Protein AF-A0A7K3BGQ8-F1 (afdb_monomer_lite)

Structure (mmCIF, N/CA/C/O backbone):
data_AF-A0A7K3BGQ8-F1
#
_entry.id   AF-A0A7K3BGQ8-F1
#
loop_
_atom_site.group_PDB
_atom_site.id
_atom_site.type_symbol
_atom_site.label_atom_id
_atom_site.label_alt_id
_atom_site.label_comp_id
_atom_site.label_asym_id
_atom_site.label_entity_id
_atom_site.label_seq_id
_atom_site.pdbx_PDB_ins_code
_atom_site.Cartn_x
_atom_site.Cartn_y
_atom_site.Cartn_z
_atom_site.occupancy
_atom_site.B_iso_or_equiv
_atom_site.auth_seq_id
_atom_site.auth_comp_id
_atom_site.auth_asym_id
_atom_site.auth_atom_id
_atom_site.pdbx_PDB_model_num
ATOM 1 N N . MET A 1 1 ? 18.389 23.423 -3.328 1.00 39.50 1 MET A N 1
ATOM 2 C CA . MET A 1 1 ? 18.208 22.073 -2.735 1.00 39.50 1 MET A CA 1
ATOM 3 C C . MET A 1 1 ? 16.731 21.679 -2.642 1.00 39.50 1 MET A C 1
ATOM 5 O O . MET A 1 1 ? 16.409 20.528 -2.891 1.00 39.50 1 MET A O 1
ATOM 9 N N . THR A 1 2 ? 15.833 22.633 -2.381 1.00 48.84 2 THR A N 1
ATOM 10 C CA . THR A 1 2 ? 14.372 22.458 -2.278 1.00 48.84 2 THR A CA 1
ATOM 11 C C . THR A 1 2 ? 13.683 22.077 -3.598 1.00 48.84 2 THR A C 1
ATOM 13 O O . THR A 1 2 ? 12.810 21.223 -3.592 1.00 48.84 2 THR A O 1
ATOM 16 N N . GLU A 1 3 ? 14.131 22.621 -4.735 1.00 50.34 3 GLU A N 1
ATOM 17 C CA . GLU A 1 3 ? 13.515 22.416 -6.064 1.00 50.34 3 GLU A CA 1
ATOM 18 C C . GLU A 1 3 ? 13.669 20.983 -6.618 1.00 50.34 3 GLU A C 1
ATOM 20 O O . GLU A 1 3 ? 12.814 20.492 -7.352 1.00 50.34 3 GLU A O 1
ATOM 25 N N . ARG A 1 4 ? 14.734 20.264 -6.225 1.00 49.38 4 ARG A N 1
ATOM 26 C CA . ARG A 1 4 ? 14.932 18.851 -6.603 1.00 49.38 4 ARG A CA 1
ATOM 27 C C . ARG A 1 4 ? 14.091 17.889 -5.758 1.00 49.38 4 ARG A C 1
ATOM 29 O O . ARG A 1 4 ? 13.669 16.863 -6.274 1.00 49.38 4 ARG A O 1
ATOM 36 N N . MET A 1 5 ? 13.797 18.223 -4.496 1.00 45.00 5 MET A N 1
ATOM 37 C CA . MET A 1 5 ? 12.918 17.412 -3.636 1.00 45.00 5 MET A CA 1
ATOM 38 C C . MET A 1 5 ? 11.448 17.485 -4.073 1.00 45.00 5 MET A C 1
ATOM 40 O O . MET A 1 5 ? 10.714 16.520 -3.891 1.00 45.00 5 MET A O 1
ATOM 44 N N . THR A 1 6 ? 11.026 18.583 -4.711 1.00 46.03 6 THR A N 1
ATOM 45 C CA . THR A 1 6 ? 9.675 18.732 -5.284 1.00 46.03 6 THR A CA 1
ATOM 46 C C . THR A 1 6 ? 9.436 17.836 -6.507 1.00 46.03 6 THR A C 1
ATOM 48 O O . THR A 1 6 ? 8.297 17.666 -6.922 1.00 46.03 6 THR A O 1
ATOM 51 N N . ARG A 1 7 ? 10.487 17.213 -7.067 1.00 51.12 7 ARG A N 1
ATOM 52 C CA . ARG A 1 7 ? 10.384 16.174 -8.112 1.00 51.12 7 ARG A CA 1
ATOM 53 C C . ARG A 1 7 ? 10.132 14.766 -7.548 1.00 51.12 7 ARG A C 1
ATOM 55 O O . ARG A 1 7 ? 10.252 13.782 -8.276 1.00 51.12 7 ARG A O 1
ATOM 62 N N . GLY A 1 8 ? 9.820 14.647 -6.257 1.00 53.16 8 GLY A N 1
ATOM 63 C CA . GLY A 1 8 ? 9.425 13.387 -5.635 1.00 53.16 8 GLY A CA 1
ATOM 64 C C . GLY A 1 8 ? 8.080 12.913 -6.182 1.00 53.16 8 GLY A C 1
ATOM 65 O O . GLY A 1 8 ? 7.043 13.441 -5.805 1.00 53.16 8 GLY A O 1
ATOM 66 N N . PHE A 1 9 ? 8.120 11.915 -7.068 1.00 61.16 9 PHE A N 1
ATOM 67 C CA . PHE A 1 9 ? 6.978 11.301 -7.757 1.00 61.16 9 PHE A CA 1
ATOM 68 C C . PHE A 1 9 ? 6.091 12.271 -8.560 1.00 61.16 9 PHE A C 1
ATOM 70 O O . PHE A 1 9 ? 5.211 12.954 -8.040 1.00 61.16 9 PHE A O 1
ATOM 77 N N . VAL A 1 10 ? 6.249 12.211 -9.884 1.00 62.94 10 VAL A N 1
ATOM 78 C CA . VAL A 1 10 ? 5.602 13.049 -10.918 1.00 62.94 10 VAL A CA 1
ATOM 79 C C . VAL A 1 10 ? 4.076 12.834 -11.042 1.00 62.94 10 VAL A C 1
ATOM 81 O O . VAL A 1 10 ? 3.471 13.282 -12.004 1.00 62.94 10 VAL A O 1
ATOM 84 N N . VAL A 1 11 ? 3.433 12.131 -10.105 1.00 73.62 11 VAL A N 1
ATOM 85 C CA . VAL A 1 11 ? 2.004 11.754 -10.167 1.00 73.62 11 VAL A CA 1
ATOM 86 C C . VAL A 1 11 ? 1.274 11.910 -8.823 1.00 73.62 11 VAL A C 1
ATOM 88 O O . VAL A 1 11 ? 0.277 11.231 -8.576 1.00 73.62 11 VAL A O 1
ATOM 91 N N . THR A 1 12 ? 1.791 12.754 -7.925 1.00 78.44 12 THR A N 1
ATOM 92 C CA . THR A 1 12 ? 1.258 12.945 -6.560 1.00 78.44 12 THR A CA 1
ATOM 93 C C . THR A 1 12 ? 0.263 14.098 -6.424 1.00 78.44 12 THR A C 1
ATOM 95 O O . THR A 1 12 ? -0.364 14.238 -5.372 1.00 78.44 12 THR A O 1
ATOM 98 N N . ASP A 1 13 ? 0.099 14.909 -7.466 1.00 83.31 13 ASP A N 1
ATOM 99 C CA . ASP A 1 13 ? -0.844 16.021 -7.510 1.00 83.31 13 ASP A CA 1
ATOM 100 C C . ASP A 1 13 ? -2.300 15.541 -7.395 1.00 83.31 13 ASP A C 1
ATOM 102 O O . ASP A 1 13 ? -2.650 14.443 -7.812 1.00 83.31 13 ASP A O 1
ATOM 106 N N . ARG A 1 14 ? -3.179 16.338 -6.783 1.00 84.81 14 ARG A N 1
ATOM 107 C CA . ARG A 1 14 ? -4.619 16.041 -6.732 1.00 84.81 14 ARG A CA 1
ATOM 108 C C . ARG A 1 14 ? -5.413 17.278 -7.086 1.00 84.81 14 ARG A C 1
ATOM 110 O O . ARG A 1 14 ? -5.065 18.378 -6.656 1.00 84.81 14 ARG A O 1
ATOM 117 N N . GLU A 1 15 ? -6.502 17.070 -7.818 1.00 85.06 15 GLU A N 1
ATOM 118 C CA . GLU A 1 15 ? -7.405 18.148 -8.198 1.00 85.06 15 GLU A CA 1
ATOM 119 C C . GLU A 1 15 ? -8.027 18.789 -6.944 1.00 85.06 15 GLU A C 1
ATOM 121 O O . GLU A 1 15 ? -8.581 18.085 -6.083 1.00 85.06 15 GLU A O 1
ATOM 126 N N . PRO A 1 16 ? -7.962 20.125 -6.806 1.00 81.44 16 PRO A N 1
ATOM 127 C CA . PRO A 1 16 ? -8.644 20.830 -5.732 1.00 81.44 16 PRO A CA 1
ATOM 128 C C . PRO A 1 16 ? -10.145 20.510 -5.741 1.00 81.44 16 PRO A C 1
ATOM 130 O O . PRO A 1 16 ? -10.836 20.733 -6.728 1.00 81.44 16 PRO A O 1
ATOM 133 N N . GLY A 1 17 ? -10.661 19.984 -4.628 1.00 85.38 17 GLY A N 1
ATOM 134 C CA . GLY A 1 17 ? -12.062 19.553 -4.519 1.00 85.38 17 GLY A CA 1
ATOM 135 C C . GLY A 1 17 ? -12.294 18.056 -4.754 1.00 85.38 17 GLY A C 1
ATOM 136 O O . GLY A 1 17 ? -13.370 17.565 -4.415 1.00 85.38 17 GLY A O 1
ATOM 137 N N . CYS A 1 18 ? -11.268 17.323 -5.202 1.00 87.19 18 CYS A N 1
ATOM 138 C CA . CYS A 1 18 ? -11.279 15.869 -5.385 1.00 87.19 18 CYS A CA 1
ATOM 139 C C . CYS A 1 18 ? -10.184 15.178 -4.563 1.00 87.19 18 CYS A C 1
ATOM 141 O O . CYS A 1 18 ? -9.295 14.526 -5.106 1.00 87.19 18 CYS A O 1
ATOM 143 N N . PRO A 1 19 ? -10.225 15.286 -3.221 1.00 87.25 19 PRO A N 1
ATOM 144 C CA . PRO A 1 19 ? -9.137 14.818 -2.369 1.00 87.25 19 PRO A CA 1
ATOM 145 C C . PRO A 1 19 ? -8.994 13.294 -2.329 1.00 87.25 19 PRO A C 1
ATOM 147 O O . PRO A 1 19 ? -7.983 12.820 -1.822 1.00 87.25 19 PRO A O 1
ATOM 150 N N . PHE A 1 20 ? -9.976 12.529 -2.813 1.00 89.56 20 PHE A N 1
ATOM 151 C CA . PHE A 1 20 ? -9.960 11.062 -2.796 1.00 89.56 20 PHE A CA 1
ATOM 152 C C . PHE A 1 20 ? -9.706 10.429 -4.168 1.00 89.56 20 PHE A C 1
ATOM 154 O O . PHE A 1 20 ? -9.399 9.239 -4.215 1.00 89.56 20 PHE A O 1
ATOM 161 N N . ASP A 1 21 ? -9.786 11.205 -5.251 1.00 88.94 21 ASP A N 1
ATOM 162 C CA . ASP A 1 21 ? -9.458 10.715 -6.588 1.00 88.94 21 ASP A CA 1
ATOM 163 C C . ASP A 1 21 ? -7.930 10.670 -6.772 1.00 88.94 21 ASP A C 1
ATOM 165 O O . ASP A 1 21 ? -7.196 11.454 -6.152 1.00 88.94 21 ASP A O 1
ATOM 169 N N . PRO A 1 22 ? -7.414 9.733 -7.590 1.00 88.19 22 PRO A N 1
ATOM 170 C CA . PRO A 1 22 ? -6.014 9.766 -7.997 1.00 88.19 22 PRO A CA 1
ATOM 171 C C . PRO A 1 22 ? -5.712 11.034 -8.810 1.00 88.19 22 PRO A C 1
ATOM 173 O O . PRO A 1 22 ? -6.621 11.724 -9.272 1.00 88.19 22 PRO A O 1
ATOM 176 N N . SER A 1 23 ? -4.425 11.317 -9.026 1.00 88.44 23 SER A N 1
ATOM 177 C CA . SER A 1 23 ? -4.015 12.395 -9.930 1.00 88.44 23 SER A CA 1
ATOM 178 C C . SER A 1 23 ? -4.602 12.175 -11.328 1.00 88.44 23 SER A C 1
ATOM 180 O O . SER A 1 23 ? -4.630 11.046 -11.834 1.00 88.44 23 SER A O 1
ATOM 182 N N . SER A 1 24 ? -5.057 13.254 -11.967 1.00 87.44 24 SER A N 1
ATOM 183 C CA . SER A 1 24 ? -5.544 13.232 -13.354 1.00 87.44 24 SER A CA 1
ATOM 184 C C . SER A 1 24 ? -4.465 12.675 -14.287 1.00 87.44 2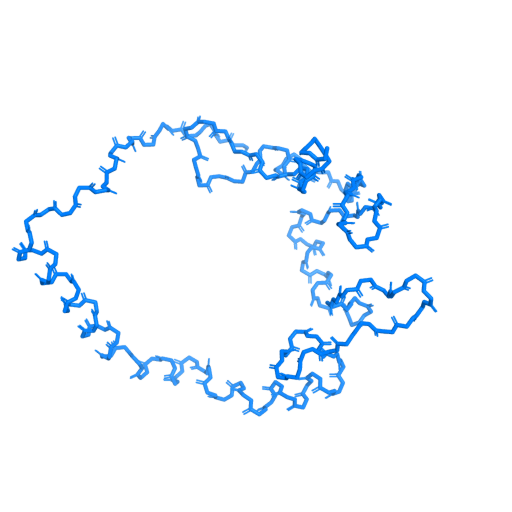4 SER A C 1
ATOM 186 O O . SER A 1 24 ? -4.735 11.802 -15.109 1.00 87.44 24 SER A O 1
ATOM 188 N N . ARG A 1 25 ? -3.207 13.050 -14.042 1.00 86.94 25 ARG A N 1
ATOM 189 C CA . ARG A 1 25 ? -2.033 12.522 -14.738 1.00 86.94 25 ARG A CA 1
ATOM 190 C C . ARG A 1 25 ? -1.855 11.004 -14.593 1.00 86.94 25 ARG A C 1
ATOM 192 O O . ARG A 1 25 ? -1.567 10.336 -15.584 1.00 86.94 25 ARG A O 1
ATOM 199 N N . LEU A 1 26 ? -2.030 10.431 -13.396 1.00 88.94 26 LEU A N 1
ATOM 200 C CA . LEU A 1 26 ? -1.970 8.972 -13.211 1.00 88.94 26 LEU A CA 1
ATOM 201 C C . LEU A 1 26 ? -3.132 8.272 -13.925 1.00 88.94 26 LEU A C 1
ATOM 203 O O . LEU A 1 26 ? -2.937 7.209 -14.517 1.00 88.94 26 LEU A O 1
ATOM 207 N N . ALA A 1 27 ? -4.326 8.871 -13.895 1.00 89.56 27 ALA A N 1
ATOM 208 C CA . ALA A 1 27 ? -5.495 8.348 -14.596 1.00 89.56 27 ALA A CA 1
ATOM 209 C C . ALA A 1 27 ? -5.303 8.355 -16.124 1.00 89.56 27 ALA A C 1
ATOM 211 O O . ALA A 1 27 ? -5.640 7.372 -16.783 1.00 89.56 27 ALA A O 1
ATOM 212 N N . GLU A 1 28 ? -4.716 9.414 -16.686 1.00 89.56 28 GLU A N 1
ATOM 213 C CA . GLU A 1 28 ? -4.358 9.503 -18.107 1.00 89.56 28 GLU A CA 1
ATOM 214 C C . GLU A 1 28 ? -3.318 8.454 -18.503 1.00 89.56 28 GLU A C 1
ATOM 216 O O . GLU A 1 28 ? -3.504 7.754 -19.499 1.00 89.56 28 GLU A O 1
ATOM 221 N N . MET A 1 29 ? -2.263 8.276 -17.698 1.00 91.06 29 MET A N 1
ATOM 222 C CA . MET A 1 29 ? -1.278 7.209 -17.912 1.00 91.06 29 MET A CA 1
ATOM 223 C C . MET A 1 29 ? -1.942 5.829 -17.919 1.00 91.06 29 MET A C 1
ATOM 225 O O . MET A 1 29 ? -1.538 4.960 -18.679 1.00 91.06 29 MET A O 1
ATOM 229 N N . GLY A 1 30 ? -2.964 5.604 -17.088 1.00 90.88 30 GLY A N 1
ATOM 230 C CA . GLY A 1 30 ? -3.716 4.343 -17.036 1.00 90.88 30 GLY A CA 1
ATOM 231 C C . GLY A 1 30 ? -4.540 4.023 -18.289 1.00 90.88 30 GLY A C 1
ATOM 232 O O . GLY A 1 30 ? -5.015 2.896 -18.420 1.00 90.88 30 GLY A O 1
ATOM 233 N N . ARG A 1 31 ? -4.717 4.981 -19.210 1.00 91.44 31 ARG A N 1
ATOM 234 C CA . ARG A 1 31 ? -5.410 4.779 -20.498 1.00 91.44 31 ARG A CA 1
ATOM 235 C C . ARG A 1 31 ? -4.461 4.439 -21.642 1.00 91.44 31 ARG A C 1
ATOM 237 O O . ARG A 1 31 ? -4.928 4.023 -22.697 1.00 91.44 31 ARG A O 1
ATOM 244 N N . GLN A 1 32 ? -3.163 4.646 -21.451 1.00 90.94 32 GLN A 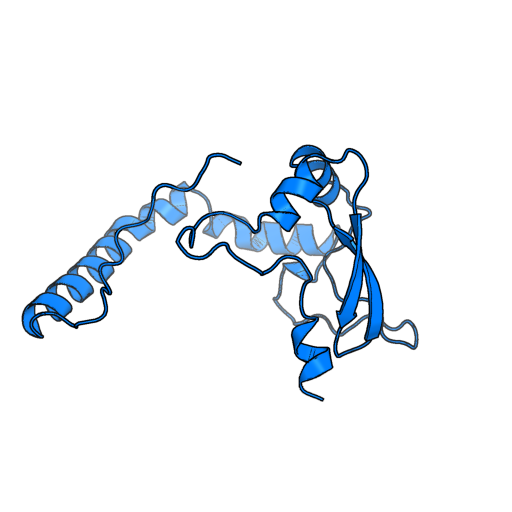N 1
ATOM 245 C CA . GLN A 1 32 ? -2.146 4.362 -22.459 1.00 90.94 32 GLN A CA 1
ATOM 246 C C . GLN A 1 32 ? -1.744 2.895 -22.380 1.00 90.94 32 GLN A C 1
ATOM 248 O O . GLN A 1 32 ? -1.642 2.350 -21.287 1.00 90.94 32 GLN A O 1
ATOM 253 N N . GLU A 1 33 ? -1.522 2.247 -23.524 1.00 90.75 33 GLU A N 1
ATOM 254 C CA . GLU A 1 33 ? -1.148 0.830 -23.526 1.00 90.75 33 GLU A CA 1
ATOM 255 C C . GLU A 1 33 ? 0.263 0.591 -22.985 1.00 90.75 33 GLU A C 1
ATOM 257 O O . GLU A 1 33 ? 0.472 -0.365 -22.240 1.00 90.75 33 GLU A O 1
ATOM 262 N N . GLU A 1 34 ? 1.195 1.475 -23.334 1.00 92.50 34 GLU A N 1
ATOM 263 C CA . GLU A 1 34 ? 2.597 1.399 -22.937 1.00 92.50 34 GLU A CA 1
ATOM 264 C C . GLU A 1 34 ? 2.845 2.127 -21.605 1.00 92.50 34 GLU A C 1
ATOM 266 O O . GLU A 1 34 ? 2.374 3.257 -21.425 1.00 92.50 34 GLU A O 1
ATOM 271 N N . PRO A 1 35 ? 3.625 1.540 -20.677 1.00 92.50 35 PRO A N 1
ATOM 272 C CA . PRO A 1 35 ? 4.014 2.212 -19.446 1.00 92.50 35 PRO A CA 1
ATOM 273 C C . PRO A 1 35 ? 4.768 3.519 -19.697 1.00 92.50 35 PRO A C 1
ATOM 275 O O . PRO A 1 35 ? 5.749 3.570 -20.446 1.00 92.50 35 PRO A O 1
ATOM 278 N N . ALA A 1 36 ? 4.365 4.575 -18.994 1.00 89.62 36 ALA A N 1
ATOM 279 C CA . ALA A 1 36 ? 5.032 5.863 -19.096 1.00 89.62 36 ALA A CA 1
ATOM 280 C C . ALA A 1 36 ? 6.452 5.791 -18.511 1.00 89.62 36 ALA A C 1
ATOM 282 O O . ALA A 1 36 ? 6.648 5.338 -17.380 1.00 89.62 36 ALA A O 1
ATOM 283 N N . ARG A 1 37 ? 7.440 6.295 -19.260 1.00 90.25 37 ARG A N 1
ATOM 284 C CA . ARG A 1 37 ? 8.788 6.581 -18.749 1.00 90.25 37 ARG A CA 1
ATOM 285 C C . ARG A 1 37 ? 8.814 7.975 -18.152 1.00 90.25 37 ARG A C 1
ATOM 287 O O . ARG A 1 37 ? 8.431 8.940 -18.811 1.00 90.25 37 ARG A O 1
ATOM 294 N N . VAL A 1 38 ? 9.252 8.075 -16.906 1.00 86.69 38 VAL A N 1
ATOM 295 C CA . VAL A 1 38 ? 9.209 9.315 -16.141 1.00 86.69 38 VAL A CA 1
ATOM 296 C C . VAL A 1 38 ? 10.558 9.543 -15.464 1.00 86.69 38 VAL A C 1
ATOM 298 O O . VAL A 1 38 ? 11.031 8.640 -14.773 1.00 86.69 38 VAL A O 1
ATOM 301 N N . PRO A 1 39 ? 11.162 10.738 -15.598 1.00 84.62 39 PRO A N 1
ATOM 302 C CA . PRO A 1 39 ? 12.359 11.072 -14.848 1.00 84.62 39 PRO A CA 1
ATOM 303 C C . PRO A 1 39 ? 12.000 11.256 -13.371 1.00 84.62 39 PRO A C 1
ATOM 305 O O . PRO A 1 39 ? 11.083 12.001 -13.017 1.00 84.62 39 PRO A O 1
ATOM 308 N N . MET A 1 40 ? 12.742 10.590 -12.500 1.00 79.62 40 MET A N 1
ATOM 309 C CA . MET A 1 40 ? 12.619 10.666 -11.053 1.00 79.62 40 MET A CA 1
ATOM 310 C C . MET A 1 40 ? 13.975 11.024 -10.455 1.00 79.62 40 MET A C 1
ATOM 312 O O . MET A 1 40 ? 15.006 10.498 -10.860 1.00 79.62 40 MET A O 1
ATOM 316 N N . TYR A 1 41 ? 13.964 11.897 -9.450 1.00 77.38 41 TYR A N 1
ATOM 317 C CA . TYR A 1 41 ? 15.124 12.090 -8.593 1.00 77.38 41 TYR A CA 1
ATOM 318 C C . TYR A 1 41 ? 14.962 11.231 -7.341 1.00 77.38 41 TYR A C 1
ATOM 320 O O . TYR A 1 41 ? 14.051 11.454 -6.542 1.00 77.38 41 TYR A O 1
ATOM 328 N N . GLU A 1 42 ? 15.854 10.266 -7.154 1.00 72.00 42 GLU A N 1
ATOM 329 C CA . GLU A 1 42 ? 15.970 9.520 -5.906 1.00 72.00 42 GLU A CA 1
ATOM 330 C C . GLU A 1 42 ? 17.176 10.074 -5.137 1.00 72.00 42 GLU A C 1
ATOM 332 O O . GLU A 1 42 ? 18.294 10.031 -5.659 1.00 72.00 42 GLU A O 1
ATOM 337 N N . PRO A 1 43 ? 17.010 10.548 -3.885 1.00 71.56 43 PRO A N 1
ATOM 338 C CA . PRO A 1 43 ? 18.089 11.157 -3.100 1.00 71.56 43 PRO A CA 1
ATOM 339 C C . PRO A 1 43 ? 19.384 10.343 -3.006 1.00 71.56 43 PRO A C 1
ATOM 341 O O . PRO A 1 43 ? 20.433 10.894 -2.686 1.00 71.56 43 PRO A O 1
ATOM 344 N N . ARG A 1 44 ? 19.305 9.033 -3.250 1.00 67.75 44 ARG A N 1
ATOM 345 C CA . ARG A 1 44 ? 20.404 8.077 -3.111 1.00 67.75 44 ARG A CA 1
ATOM 346 C C . ARG A 1 44 ? 21.064 7.671 -4.434 1.00 67.75 44 ARG A C 1
ATOM 348 O O . ARG A 1 44 ? 22.173 7.151 -4.379 1.00 67.75 44 ARG A O 1
ATOM 355 N N . PHE A 1 45 ? 20.418 7.900 -5.580 1.00 67.38 45 PHE A N 1
ATOM 356 C CA . PHE A 1 45 ? 20.919 7.510 -6.913 1.00 67.38 45 PHE A CA 1
ATOM 357 C C . PHE A 1 45 ? 20.980 8.668 -7.910 1.00 67.38 45 PHE A C 1
ATOM 359 O O . PHE A 1 45 ? 21.507 8.507 -9.006 1.00 67.38 45 PHE A O 1
ATOM 366 N N . GLY A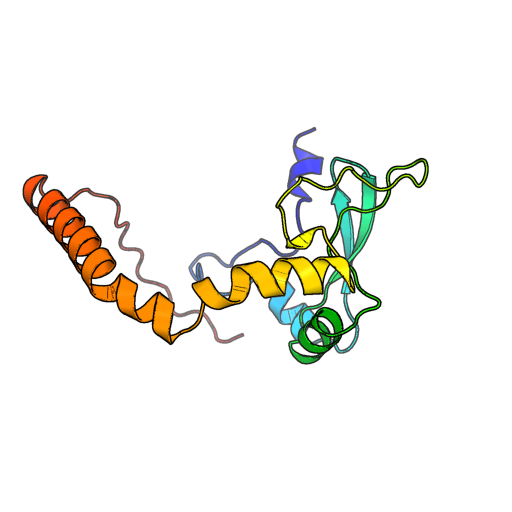 1 46 ? 20.487 9.844 -7.523 1.00 75.94 46 GLY A N 1
ATOM 367 C CA . GLY A 1 46 ? 20.385 10.977 -8.424 1.00 75.94 46 GLY A CA 1
ATOM 368 C C . GLY A 1 46 ? 19.207 10.818 -9.379 1.00 75.94 46 GLY A C 1
ATOM 369 O O . GLY A 1 46 ? 18.156 10.291 -9.011 1.00 75.94 46 GLY A O 1
ATOM 370 N N . ASP A 1 47 ? 19.375 11.336 -10.588 1.00 80.88 47 ASP A N 1
ATOM 371 C CA . ASP A 1 47 ? 18.351 11.308 -11.625 1.00 80.88 47 ASP A CA 1
ATOM 372 C C . ASP A 1 47 ? 18.296 9.912 -12.282 1.00 80.88 47 ASP A C 1
ATOM 374 O O . ASP A 1 47 ? 19.321 9.365 -12.687 1.00 80.88 47 ASP A O 1
ATOM 378 N N . ALA A 1 48 ? 17.100 9.333 -12.384 1.00 79.81 48 ALA A N 1
ATOM 379 C CA . ALA A 1 48 ? 16.849 8.037 -13.007 1.00 79.81 48 ALA A CA 1
ATOM 380 C C . ALA A 1 48 ? 15.524 8.052 -13.778 1.00 79.81 48 ALA A C 1
ATOM 382 O O . ALA A 1 48 ? 14.546 8.644 -13.325 1.00 79.81 48 ALA A O 1
ATOM 383 N N . ASP A 1 49 ? 15.464 7.351 -14.909 1.00 84.81 49 ASP A N 1
ATOM 384 C CA . ASP A 1 49 ? 14.201 7.110 -15.609 1.00 84.81 49 ASP A CA 1
ATOM 385 C C . ASP A 1 49 ? 13.517 5.866 -15.037 1.00 84.81 49 ASP A C 1
ATOM 387 O O . ASP A 1 49 ? 14.101 4.781 -14.996 1.00 84.81 49 ASP A O 1
ATOM 391 N N . VAL A 1 50 ? 12.260 6.013 -14.621 1.00 86.19 50 VAL A N 1
ATOM 392 C CA . VAL A 1 50 ? 11.438 4.917 -14.093 1.00 86.19 50 VAL A CA 1
ATOM 393 C C . VAL A 1 50 ? 10.245 4.642 -15.000 1.00 86.19 50 VAL A C 1
ATOM 395 O O . VAL A 1 50 ? 9.704 5.549 -15.632 1.00 86.19 50 VAL A O 1
ATOM 398 N N . LEU A 1 51 ? 9.818 3.380 -15.055 1.00 90.62 51 LEU A N 1
ATOM 399 C CA . LEU A 1 51 ? 8.560 2.989 -15.690 1.00 90.62 51 LEU A CA 1
ATOM 400 C C . LEU A 1 51 ? 7.429 3.055 -14.664 1.00 90.62 51 LEU A C 1
ATOM 402 O O . LEU A 1 51 ? 7.530 2.473 -13.584 1.00 90.62 51 LEU A O 1
ATOM 406 N N . VAL A 1 52 ? 6.341 3.735 -15.016 1.00 90.81 52 VAL A N 1
ATOM 407 C CA . VAL A 1 52 ? 5.136 3.824 -14.189 1.00 90.81 52 VAL A CA 1
ATOM 408 C C . VAL A 1 52 ? 4.088 2.857 -14.725 1.00 90.81 52 VAL A C 1
ATOM 410 O O . VAL A 1 52 ? 3.564 3.037 -15.823 1.00 90.81 52 VAL A O 1
ATOM 413 N N . LEU A 1 53 ? 3.764 1.840 -13.924 1.00 93.31 53 LEU A N 1
ATOM 414 C CA . LEU A 1 53 ? 2.666 0.916 -14.199 1.00 93.31 53 LEU A CA 1
ATOM 415 C C . LEU A 1 53 ? 1.381 1.456 -13.563 1.00 93.31 53 LEU A C 1
ATOM 417 O O . LEU A 1 53 ? 1.257 1.506 -12.340 1.00 93.31 53 LEU A O 1
ATOM 421 N N . SER A 1 54 ? 0.429 1.867 -14.394 1.00 92.38 54 SER A N 1
ATOM 422 C CA . SER A 1 54 ? -0.839 2.493 -13.984 1.00 92.38 54 SER A CA 1
ATOM 423 C C . SER A 1 54 ? -2.064 1.639 -14.332 1.00 92.38 54 SER A C 1
ATOM 425 O O . SER A 1 54 ? -3.111 1.762 -13.693 1.00 92.38 54 SER A O 1
ATOM 427 N N . ARG A 1 55 ? -1.948 0.736 -15.314 1.00 93.88 55 ARG A N 1
ATOM 428 C CA . ARG A 1 55 ? -3.007 -0.209 -15.687 1.00 93.88 55 ARG A CA 1
ATOM 429 C C . ARG A 1 55 ? -3.070 -1.367 -14.705 1.00 93.88 55 ARG A C 1
ATOM 431 O O . ARG A 1 55 ? -2.058 -1.973 -14.362 1.00 93.88 55 ARG A O 1
ATOM 438 N N . TYR A 1 56 ? -4.289 -1.750 -14.328 1.00 93.75 56 TYR A N 1
ATOM 439 C CA . TYR A 1 56 ? -4.516 -2.884 -13.427 1.00 93.75 56 TYR A CA 1
ATOM 440 C C . TYR A 1 56 ? -3.864 -4.181 -13.930 1.00 93.75 56 TYR A C 1
ATOM 442 O O . TYR A 1 56 ? -3.265 -4.908 -13.141 1.00 93.75 56 TYR A O 1
ATOM 450 N N . ALA A 1 57 ? -3.975 -4.468 -15.233 1.00 94.62 57 ALA A N 1
ATOM 451 C CA . ALA A 1 57 ? -3.408 -5.677 -15.828 1.00 94.62 57 ALA A CA 1
ATOM 452 C C . ALA A 1 57 ? -1.879 -5.721 -15.679 1.00 94.62 57 ALA A C 1
ATOM 454 O O . ALA A 1 57 ? -1.351 -6.734 -15.222 1.00 94.62 57 ALA A O 1
ATOM 455 N N . ASP A 1 58 ? -1.201 -4.609 -15.967 1.00 95.38 58 ASP A N 1
ATOM 456 C CA . ASP A 1 58 ? 0.259 -4.509 -15.904 1.00 95.38 58 ASP A CA 1
ATOM 457 C C . ASP A 1 58 ? 0.758 -4.572 -14.460 1.00 95.38 58 ASP A C 1
ATOM 459 O O . ASP A 1 58 ? 1.685 -5.320 -14.156 1.00 95.38 58 ASP A O 1
ATOM 463 N N . VAL A 1 59 ? 0.091 -3.869 -13.537 1.00 95.25 59 VAL A N 1
ATOM 464 C CA . VAL A 1 59 ? 0.402 -3.935 -12.099 1.00 95.25 59 VAL A CA 1
ATOM 465 C C . VAL A 1 59 ? 0.214 -5.357 -11.570 1.00 95.25 59 VAL A C 1
ATOM 467 O O . VAL A 1 59 ? 1.069 -5.876 -10.854 1.00 95.25 59 VAL A O 1
ATOM 470 N N . ARG A 1 60 ? -0.889 -6.021 -11.936 1.00 95.88 60 ARG A N 1
ATOM 471 C CA . ARG A 1 60 ? -1.164 -7.401 -11.519 1.00 95.88 60 ARG A CA 1
ATOM 472 C C . ARG A 1 60 ? -0.129 -8.377 -12.076 1.00 95.88 60 ARG A C 1
ATOM 474 O O . ARG A 1 60 ? 0.294 -9.267 -11.342 1.00 95.88 60 ARG A O 1
ATOM 481 N N . ALA A 1 61 ? 0.256 -8.226 -13.342 1.00 95.44 61 ALA A N 1
ATOM 482 C CA . ALA A 1 61 ? 1.283 -9.051 -13.968 1.00 95.44 61 ALA A CA 1
ATOM 483 C C . ALA A 1 61 ? 2.640 -8.844 -13.282 1.00 95.44 61 ALA A C 1
ATOM 485 O O . ALA A 1 61 ? 3.274 -9.817 -12.884 1.00 95.44 61 ALA A O 1
ATOM 486 N N . ALA A 1 62 ? 3.033 -7.589 -13.055 1.00 94.31 62 ALA A N 1
ATOM 487 C CA . ALA A 1 62 ? 4.295 -7.242 -12.416 1.00 94.31 62 ALA A CA 1
ATOM 488 C C . ALA A 1 62 ? 4.399 -7.771 -10.977 1.00 94.31 62 ALA A C 1
ATOM 490 O O . ALA A 1 62 ? 5.397 -8.388 -10.619 1.00 94.31 62 ALA A O 1
ATOM 491 N N . LEU A 1 63 ? 3.355 -7.604 -10.157 1.00 93.12 63 LEU A N 1
ATOM 492 C CA . LEU A 1 63 ? 3.348 -8.094 -8.770 1.00 93.12 63 LEU A CA 1
ATOM 493 C C . LEU A 1 63 ? 3.341 -9.630 -8.655 1.00 93.12 63 LEU A C 1
ATOM 495 O O . LEU A 1 63 ? 3.592 -10.160 -7.572 1.00 93.12 63 LEU A O 1
ATOM 499 N N . GLY A 1 64 ? 3.028 -10.346 -9.739 1.00 91.56 64 GLY A N 1
ATOM 500 C CA . GLY A 1 64 ? 3.092 -11.807 -9.812 1.00 91.56 64 GLY A CA 1
ATOM 501 C C . GLY A 1 64 ? 4.374 -12.356 -1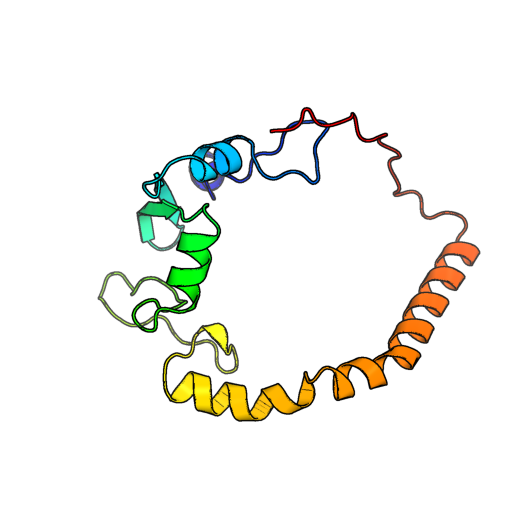0.447 1.00 91.56 64 GLY A C 1
ATOM 502 O O . GLY A 1 64 ? 4.596 -13.566 -10.393 1.00 91.56 64 GLY A O 1
ATOM 503 N N . ASP A 1 65 ? 5.206 -11.507 -11.053 1.00 93.00 65 ASP A N 1
ATOM 504 C CA . ASP A 1 65 ? 6.400 -11.923 -11.786 1.00 93.00 65 ASP A CA 1
ATOM 505 C C . ASP A 1 65 ? 7.606 -12.056 -10.846 1.00 93.00 65 ASP A C 1
ATOM 507 O O . ASP A 1 65 ? 8.098 -11.077 -10.292 1.00 93.00 65 ASP A O 1
ATOM 511 N N . ALA A 1 66 ? 8.131 -13.276 -10.699 1.00 87.06 66 ALA A N 1
ATOM 512 C CA . ALA A 1 66 ? 9.273 -13.563 -9.829 1.00 87.06 66 ALA A CA 1
ATOM 513 C C . ALA A 1 66 ? 10.592 -12.897 -10.274 1.00 87.06 66 ALA A C 1
ATOM 515 O O . ALA A 1 66 ? 11.555 -12.884 -9.503 1.00 87.06 66 ALA A O 1
ATOM 516 N N . ARG A 1 67 ? 10.657 -12.368 -11.505 1.00 88.44 67 ARG A N 1
ATOM 517 C CA . ARG A 1 67 ? 11.803 -11.595 -12.009 1.00 88.44 67 ARG A CA 1
ATOM 518 C C . ARG A 1 67 ? 11.842 -10.183 -11.431 1.00 88.44 67 ARG A C 1
ATOM 520 O O . ARG A 1 67 ? 12.908 -9.576 -11.411 1.00 88.44 67 ARG A O 1
ATOM 527 N N . LEU A 1 68 ? 10.700 -9.663 -10.981 1.00 87.69 68 LEU A N 1
ATOM 528 C CA . LEU A 1 68 ? 10.607 -8.352 -10.355 1.00 87.69 68 LEU A CA 1
ATOM 529 C C . LEU A 1 68 ? 10.742 -8.501 -8.843 1.00 87.69 68 LEU A C 1
ATOM 531 O O . LEU A 1 68 ? 10.005 -9.237 -8.190 1.00 87.69 68 LEU A O 1
ATOM 535 N N . GLN A 1 69 ? 11.713 -7.790 -8.289 1.00 82.44 69 GLN A N 1
ATOM 536 C CA . GLN A 1 69 ? 12.027 -7.813 -6.870 1.00 82.44 69 GLN A CA 1
ATOM 537 C C . GLN A 1 69 ? 11.710 -6.449 -6.268 1.00 82.44 69 GLN A C 1
ATOM 539 O O . GLN A 1 69 ? 12.040 -5.411 -6.841 1.00 82.44 69 GLN A O 1
ATOM 544 N N . TYR A 1 70 ? 11.036 -6.455 -5.119 1.00 80.69 70 TYR A N 1
ATOM 545 C CA . TYR A 1 70 ? 10.875 -5.247 -4.323 1.00 80.69 70 TYR A CA 1
ATOM 546 C C . TYR A 1 70 ? 12.210 -4.933 -3.670 1.00 80.69 70 TYR A C 1
ATOM 548 O O . TYR A 1 70 ? 12.730 -5.738 -2.915 1.00 80.69 70 TYR A O 1
ATOM 556 N N . GLY A 1 71 ? 12.770 -3.765 -3.904 1.00 73.25 71 GLY A N 1
ATOM 557 C CA . GLY A 1 71 ? 13.997 -3.445 -3.212 1.00 73.25 71 GLY A CA 1
ATOM 558 C C . GLY A 1 71 ? 14.586 -2.150 -3.679 1.00 73.25 71 GLY A C 1
ATOM 559 O O . GLY A 1 71 ? 14.089 -1.471 -4.578 1.00 73.25 71 GLY A O 1
ATOM 560 N N . HIS A 1 72 ? 15.671 -1.800 -3.020 1.00 64.25 72 HIS A N 1
ATOM 561 C CA . HIS A 1 72 ? 16.456 -0.674 -3.449 1.00 64.25 72 HIS A CA 1
ATOM 562 C C . HIS A 1 72 ? 17.270 -1.053 -4.685 1.00 64.25 72 HIS A C 1
ATOM 564 O O . HIS A 1 72 ? 17.769 -2.175 -4.782 1.00 64.25 72 HIS A O 1
ATOM 570 N N . LEU A 1 73 ? 17.461 -0.091 -5.590 1.00 64.12 73 LEU A N 1
ATOM 571 C CA . LEU A 1 73 ? 18.493 -0.214 -6.615 1.00 64.12 73 LEU A CA 1
ATOM 572 C C . LEU A 1 73 ? 19.834 -0.563 -5.929 1.00 64.12 73 LEU A C 1
ATOM 574 O O . LEU A 1 73 ? 20.070 -0.110 -4.799 1.00 64.12 73 LEU A O 1
ATOM 578 N N . PRO A 1 74 ? 20.692 -1.390 -6.549 1.00 61.00 74 PRO A N 1
ATOM 579 C CA . PRO A 1 74 ? 22.015 -1.681 -6.003 1.00 61.00 74 PRO A CA 1
ATOM 580 C C . PRO A 1 74 ? 22.785 -0.378 -5.764 1.00 61.00 74 PRO A C 1
ATOM 582 O O . PRO A 1 74 ? 22.541 0.621 -6.442 1.00 61.00 74 PRO A O 1
ATOM 585 N N . LEU A 1 75 ? 23.697 -0.369 -4.787 1.00 63.12 75 LEU A N 1
ATOM 586 C CA . LEU A 1 75 ? 24.606 0.764 -4.591 1.00 63.12 75 LEU A CA 1
ATOM 587 C C . LEU A 1 75 ? 25.403 1.034 -5.880 1.00 63.12 75 LEU A C 1
ATOM 589 O O . LEU A 1 75 ? 25.479 0.185 -6.765 1.00 63.12 75 LEU A O 1
ATOM 593 N N . ALA A 1 76 ? 25.993 2.226 -6.005 1.00 64.88 76 ALA A N 1
ATOM 594 C CA . ALA A 1 76 ? 26.741 2.605 -7.211 1.00 64.88 76 ALA A CA 1
ATOM 595 C C . ALA A 1 76 ? 27.905 1.641 -7.535 1.00 64.88 76 ALA A C 1
ATOM 597 O O . ALA A 1 76 ? 28.328 1.554 -8.683 1.00 64.88 76 ALA A O 1
ATOM 598 N N . ASP A 1 77 ? 28.393 0.904 -6.534 1.00 66.75 77 ASP A N 1
ATOM 599 C CA . ASP A 1 77 ? 29.418 -0.139 -6.646 1.00 66.75 77 ASP A CA 1
ATOM 600 C C . ASP A 1 77 ? 28.854 -1.545 -6.950 1.00 66.75 77 ASP A C 1
ATOM 602 O O . ASP A 1 77 ? 29.599 -2.523 -6.979 1.00 66.75 77 ASP A O 1
ATOM 606 N N . GLY A 1 78 ? 27.542 -1.662 -7.169 1.00 61.78 78 GLY A N 1
ATOM 607 C CA . GLY A 1 78 ? 26.847 -2.918 -7.444 1.00 61.78 78 GLY A CA 1
ATOM 608 C C . GLY A 1 78 ? 26.517 -3.754 -6.205 1.00 61.78 78 GLY A C 1
ATOM 609 O O . GLY A 1 78 ? 25.916 -4.820 -6.349 1.00 61.78 78 GLY A O 1
ATOM 610 N N . SER A 1 79 ? 26.871 -3.307 -4.995 1.00 58.84 79 SER A N 1
ATOM 611 C CA . SER A 1 79 ? 26.588 -4.067 -3.776 1.00 58.84 79 SER A CA 1
ATOM 612 C C . SER A 1 79 ? 25.098 -4.007 -3.384 1.00 58.84 79 SER A C 1
ATOM 614 O O . SER A 1 79 ? 24.428 -2.980 -3.578 1.00 58.84 79 SER A O 1
ATOM 616 N N . PRO A 1 80 ? 24.533 -5.110 -2.846 1.00 60.50 80 PRO A N 1
ATOM 617 C CA . PRO A 1 80 ? 23.157 -5.127 -2.371 1.00 60.50 80 PRO A CA 1
ATOM 618 C C . PRO A 1 80 ? 23.017 -4.211 -1.154 1.00 60.50 80 PRO A C 1
ATOM 620 O O . PRO A 1 80 ? 23.844 -4.224 -0.241 1.00 60.50 80 PRO A O 1
ATOM 623 N N . ARG A 1 81 ? 21.947 -3.413 -1.120 1.00 64.06 81 ARG A N 1
ATOM 624 C CA . ARG A 1 81 ? 21.643 -2.591 0.053 1.00 64.06 81 ARG A CA 1
ATOM 625 C C . ARG A 1 81 ? 21.245 -3.487 1.221 1.00 64.06 81 ARG A C 1
ATOM 627 O O . ARG A 1 81 ? 20.485 -4.431 1.042 1.00 64.06 81 ARG A O 1
ATOM 634 N N . THR A 1 82 ? 21.773 -3.172 2.403 1.00 58.12 82 THR A N 1
ATOM 635 C CA . THR A 1 82 ? 21.560 -3.938 3.633 1.00 58.12 82 THR A CA 1
ATOM 636 C C . THR A 1 82 ? 20.074 -4.188 3.875 1.00 58.12 82 THR A C 1
ATOM 638 O O . THR A 1 82 ? 19.313 -3.241 4.067 1.00 58.12 82 THR A O 1
ATOM 641 N N . TYR A 1 83 ? 19.690 -5.464 3.890 1.00 64.44 83 TYR A N 1
ATOM 642 C CA . TYR A 1 83 ? 18.368 -5.930 4.296 1.00 64.44 83 TYR A CA 1
ATOM 643 C C . TYR A 1 83 ? 18.087 -5.467 5.723 1.00 64.44 83 TYR A C 1
ATOM 645 O O . TYR A 1 83 ? 18.899 -5.725 6.616 1.00 64.44 83 TYR A O 1
ATOM 653 N N . MET A 1 84 ? 16.949 -4.815 5.966 1.00 69.56 84 MET A N 1
ATOM 654 C CA . MET A 1 84 ? 16.517 -4.572 7.341 1.00 69.56 84 MET A CA 1
ATOM 655 C C . MET A 1 84 ? 16.034 -5.909 7.925 1.00 69.56 84 MET A C 1
ATOM 657 O O . MET A 1 84 ? 15.039 -6.458 7.438 1.00 69.56 84 MET A O 1
ATOM 661 N N . PRO A 1 85 ? 16.699 -6.479 8.952 1.00 71.62 85 PRO A N 1
ATOM 662 C CA . PRO A 1 85 ? 16.298 -7.777 9.481 1.00 71.62 85 PRO A CA 1
ATOM 663 C C . PRO A 1 85 ? 14.839 -7.745 9.952 1.00 71.62 85 PRO A C 1
ATOM 665 O O . PRO A 1 85 ? 14.437 -6.860 10.703 1.00 71.62 85 PRO A O 1
ATOM 668 N N . GLY A 1 86 ? 14.034 -8.707 9.496 1.00 76.25 86 GLY A N 1
ATOM 669 C CA . GLY A 1 86 ? 12.606 -8.791 9.825 1.00 76.25 86 GLY A CA 1
ATOM 670 C C . GLY A 1 86 ? 11.672 -7.983 8.915 1.00 76.25 86 GLY A C 1
ATOM 671 O O . GLY A 1 86 ? 10.455 -8.152 9.010 1.00 76.25 86 GLY A O 1
ATOM 672 N N . PHE A 1 87 ? 12.194 -7.174 7.987 1.00 85.56 87 PHE A N 1
ATOM 673 C CA . PHE A 1 87 ? 11.372 -6.501 6.985 1.00 85.56 87 PHE A CA 1
ATOM 674 C C . PHE A 1 87 ? 11.096 -7.441 5.808 1.00 85.56 87 PHE A C 1
ATOM 676 O O . PHE A 1 87 ? 11.838 -7.495 4.834 1.00 85.56 87 PHE A O 1
ATOM 683 N N . LEU A 1 88 ? 10.014 -8.222 5.923 1.00 87.75 88 LEU A N 1
ATOM 684 C CA . LEU A 1 88 ? 9.643 -9.252 4.944 1.00 87.75 88 LEU A CA 1
ATOM 685 C C . LEU A 1 88 ? 9.709 -8.793 3.469 1.00 87.75 88 LEU A C 1
ATOM 687 O O . LEU A 1 88 ? 10.175 -9.601 2.667 1.00 87.75 88 LEU A O 1
ATOM 691 N N . PRO A 1 89 ? 9.285 -7.565 3.090 1.00 85.94 89 PRO A N 1
ATOM 692 C CA . PRO A 1 89 ? 9.350 -7.112 1.701 1.00 85.94 89 PRO A CA 1
ATOM 693 C C . PRO A 1 89 ? 10.750 -7.122 1.078 1.00 85.94 89 PRO A C 1
ATOM 695 O O . PRO A 1 89 ? 10.838 -7.328 -0.129 1.00 85.94 89 PRO A O 1
ATOM 698 N N . ASP A 1 90 ? 11.821 -6.961 1.864 1.00 84.00 90 ASP A N 1
ATOM 699 C CA . ASP A 1 90 ? 13.184 -6.980 1.317 1.00 84.00 90 ASP A CA 1
ATOM 700 C C . ASP A 1 90 ? 13.621 -8.395 0.900 1.00 84.00 90 ASP A C 1
ATOM 702 O O . ASP A 1 90 ? 14.558 -8.547 0.134 1.00 84.00 90 ASP A O 1
ATOM 706 N N . PHE A 1 91 ? 12.973 -9.460 1.377 1.00 84.56 91 PHE A N 1
ATOM 707 C CA . PHE A 1 91 ? 13.362 -10.830 1.037 1.00 84.56 91 PHE A CA 1
ATOM 708 C C . PHE A 1 91 ? 12.683 -11.310 -0.249 1.00 84.56 91 PHE A C 1
ATOM 710 O O . PHE A 1 91 ? 11.533 -10.968 -0.538 1.00 84.56 91 PHE A O 1
ATOM 717 N N . HIS A 1 92 ? 13.348 -12.204 -0.992 1.00 85.00 92 HIS A N 1
ATOM 718 C CA . HIS A 1 92 ? 12.833 -12.761 -2.253 1.00 85.00 92 HIS A CA 1
ATOM 719 C C . HIS A 1 92 ? 12.871 -14.295 -2.289 1.00 85.00 92 HIS A C 1
ATOM 721 O O . HIS A 1 92 ? 13.495 -14.955 -1.454 1.00 85.00 92 HIS A O 1
ATOM 727 N N . GLY A 1 93 ? 12.154 -14.886 -3.250 1.00 88.06 93 GLY A N 1
ATOM 728 C CA . GLY A 1 93 ? 12.205 -16.320 -3.550 1.00 88.06 93 GLY A CA 1
ATOM 729 C C . GLY A 1 93 ? 11.949 -17.243 -2.349 1.00 88.06 93 GLY A C 1
ATOM 730 O O . GLY A 1 93 ? 10.943 -17.128 -1.636 1.00 88.06 93 GLY A O 1
ATOM 731 N N . ALA A 1 94 ? 12.855 -18.205 -2.147 1.00 90.56 94 ALA A N 1
ATOM 732 C CA . ALA A 1 94 ? 12.735 -19.227 -1.107 1.00 90.56 94 ALA A CA 1
ATOM 733 C C . ALA A 1 94 ? 12.769 -18.635 0.311 1.00 90.56 94 ALA A C 1
ATOM 735 O O . ALA A 1 94 ? 12.028 -19.093 1.184 1.00 90.56 94 ALA A O 1
ATOM 736 N N . GLU A 1 95 ? 13.572 -17.594 0.535 1.00 88.25 95 GLU A N 1
ATOM 737 C CA . GLU A 1 95 ? 13.692 -16.957 1.845 1.00 88.25 95 GLU A CA 1
ATOM 738 C C . GLU A 1 95 ? 12.418 -16.194 2.218 1.00 88.25 95 GLU A C 1
ATOM 740 O O . GLU A 1 95 ? 11.862 -16.423 3.297 1.00 88.25 95 GLU A O 1
ATOM 745 N N . HIS A 1 96 ? 11.876 -15.402 1.287 1.00 89.75 96 HIS A N 1
ATOM 746 C CA . HIS A 1 96 ? 10.568 -14.762 1.455 1.00 89.75 96 HIS A CA 1
ATOM 747 C C . HIS A 1 96 ? 9.472 -15.791 1.745 1.00 89.75 96 HIS A C 1
ATOM 749 O O . HIS A 1 96 ? 8.673 -15.626 2.666 1.00 89.75 96 HIS A O 1
ATOM 755 N N . THR A 1 97 ? 9.459 -16.901 1.001 1.00 92.00 97 THR A N 1
ATOM 756 C CA . THR A 1 97 ? 8.481 -17.983 1.190 1.00 92.00 97 THR A CA 1
ATOM 757 C C . THR A 1 97 ? 8.597 -18.616 2.577 1.00 92.00 97 THR A C 1
ATOM 759 O O . THR A 1 97 ? 7.581 -18.877 3.228 1.00 92.00 97 THR A O 1
ATOM 762 N N . ARG A 1 98 ? 9.826 -18.844 3.057 1.00 93.44 98 ARG A N 1
ATOM 763 C CA . ARG A 1 98 ? 10.105 -19.384 4.392 1.00 93.44 98 ARG A CA 1
ATOM 764 C C . ARG A 1 98 ? 9.563 -18.457 5.481 1.00 93.44 98 ARG A C 1
ATOM 766 O O . ARG A 1 98 ? 8.811 -18.920 6.335 1.00 93.44 98 ARG A O 1
ATOM 773 N N . LEU A 1 99 ? 9.900 -17.167 5.426 1.00 92.62 99 LEU A N 1
ATOM 774 C CA . LEU A 1 99 ? 9.482 -16.167 6.415 1.00 92.62 99 LEU A CA 1
ATOM 775 C C . LEU A 1 99 ? 7.967 -15.923 6.382 1.00 92.62 99 LEU A C 1
ATOM 777 O O . LEU A 1 99 ? 7.308 -15.954 7.423 1.00 92.62 99 LEU A O 1
ATOM 781 N N . ARG A 1 100 ? 7.379 -15.779 5.187 1.00 93.62 100 ARG A N 1
ATOM 782 C CA . ARG A 1 100 ? 5.930 -15.604 5.014 1.00 93.62 100 ARG A CA 1
ATOM 783 C C . ARG A 1 100 ? 5.148 -16.778 5.595 1.00 93.62 100 ARG A C 1
ATOM 785 O O . ARG A 1 100 ? 4.123 -16.554 6.233 1.00 93.62 100 ARG A O 1
ATOM 792 N N . ARG A 1 101 ? 5.629 -18.017 5.428 1.00 95.06 101 ARG A N 1
ATOM 793 C CA . ARG A 1 101 ? 4.984 -19.210 6.004 1.00 95.06 101 ARG A CA 1
ATOM 794 C C . ARG A 1 101 ? 4.937 -19.166 7.533 1.00 95.06 101 ARG A C 1
ATOM 796 O O . ARG A 1 101 ? 3.938 -19.599 8.097 1.00 95.06 101 ARG A O 1
ATOM 803 N N . MET A 1 102 ? 5.966 -18.626 8.189 1.00 94.56 102 MET A N 1
ATOM 804 C CA . MET A 1 102 ? 5.996 -18.514 9.653 1.00 94.56 102 MET A CA 1
ATOM 805 C C . MET A 1 102 ? 4.946 -17.531 10.182 1.00 94.56 102 MET A C 1
ATOM 807 O O . MET A 1 102 ? 4.311 -17.812 11.194 1.00 94.56 102 MET A O 1
ATOM 811 N N . ILE A 1 103 ? 4.730 -16.401 9.497 1.00 94.06 103 ILE A N 1
ATOM 812 C CA . ILE A 1 103 ? 3.860 -15.329 10.012 1.00 94.06 103 ILE A CA 1
ATOM 813 C C . ILE A 1 103 ? 2.424 -15.368 9.473 1.00 94.06 103 ILE A C 1
ATOM 815 O O . ILE A 1 103 ? 1.504 -14.917 10.152 1.00 94.06 103 ILE A O 1
ATOM 819 N N . ALA A 1 104 ? 2.191 -15.917 8.274 1.00 95.25 104 ALA A N 1
ATOM 820 C CA . ALA A 1 104 ? 0.895 -15.816 7.593 1.00 95.25 104 ALA A CA 1
ATOM 821 C C . ALA A 1 104 ? -0.267 -16.430 8.394 1.00 95.25 104 ALA A C 1
ATOM 823 O O . ALA A 1 104 ? -1.394 -15.941 8.317 1.00 95.25 104 ALA A O 1
ATOM 824 N N . GLY A 1 105 ? 0.002 -17.459 9.206 1.00 95.12 105 GLY A N 1
ATOM 825 C CA . GLY A 1 105 ? -1.002 -18.092 10.065 1.00 95.12 105 GLY A CA 1
ATOM 826 C C . GLY A 1 105 ? -1.648 -17.132 11.073 1.00 95.12 105 GLY A C 1
ATOM 827 O O . GLY A 1 105 ? -2.841 -17.265 11.365 1.00 95.12 105 GLY A O 1
ATOM 828 N N . ALA A 1 106 ? -0.900 -16.133 11.554 1.00 95.06 106 ALA A N 1
ATOM 829 C CA . ALA A 1 106 ? -1.400 -15.122 12.486 1.00 95.06 106 ALA A CA 1
ATOM 830 C C . ALA A 1 106 ? -2.380 -14.136 11.826 1.00 95.06 106 ALA A C 1
ATOM 832 O O . ALA A 1 106 ? -3.273 -13.623 12.494 1.00 95.06 106 ALA A O 1
ATOM 833 N N . PHE A 1 107 ? -2.273 -13.933 10.510 1.00 96.25 107 PHE A N 1
ATOM 834 C CA . PHE A 1 107 ? -3.062 -12.961 9.743 1.00 96.25 107 PHE A CA 1
ATOM 835 C C . PHE A 1 107 ? -4.201 -13.596 8.934 1.00 96.25 107 PHE A C 1
ATOM 837 O O . PHE A 1 107 ? -4.765 -12.976 8.034 1.00 96.25 107 PHE A O 1
ATOM 844 N N . THR A 1 108 ? -4.567 -14.844 9.234 1.00 97.25 108 THR A N 1
ATOM 845 C CA . THR A 1 108 ? -5.716 -15.480 8.576 1.00 97.25 108 THR A CA 1
ATOM 846 C C . THR A 1 108 ? -7.017 -14.737 8.906 1.00 97.25 108 THR A C 1
ATOM 848 O O . THR A 1 108 ? -7.170 -14.251 10.029 1.00 97.25 108 THR A O 1
ATOM 851 N N . PRO A 1 109 ? -8.022 -14.724 8.005 1.00 97.81 109 PRO A N 1
ATOM 852 C CA . PRO A 1 109 ? -9.307 -14.081 8.283 1.00 97.81 109 PRO A CA 1
ATOM 853 C C . PRO A 1 109 ? -9.959 -14.564 9.585 1.00 97.81 109 PRO A C 1
ATOM 855 O O . PRO A 1 109 ? -10.590 -13.787 10.292 1.00 97.81 109 PRO A O 1
ATOM 858 N N . LYS A 1 110 ? -9.781 -15.847 9.936 1.00 97.75 110 LYS A N 1
ATOM 859 C CA . LYS A 1 110 ? -10.273 -16.408 11.201 1.00 97.75 110 LYS A CA 1
ATOM 860 C C . LYS A 1 110 ? -9.598 -15.763 12.415 1.00 97.75 110 LYS A C 1
ATOM 862 O O . LYS A 1 110 ? -10.312 -15.388 13.335 1.00 97.75 110 LYS A O 1
ATOM 867 N N . ARG A 1 111 ? -8.265 -15.627 12.416 1.00 97.25 111 ARG A N 1
ATOM 868 C CA . ARG A 1 111 ? -7.498 -14.999 13.509 1.00 97.25 111 ARG A CA 1
ATOM 869 C C . ARG A 1 111 ? -7.757 -13.499 13.602 1.00 97.25 111 ARG A C 1
ATOM 871 O O . ARG A 1 111 ? -7.967 -12.994 14.691 1.00 97.25 111 ARG A O 1
ATOM 878 N N . VAL A 1 112 ? -7.832 -12.796 12.475 1.00 97.69 112 VAL A N 1
ATOM 879 C CA . VAL A 1 112 ? -8.135 -11.356 12.482 1.00 97.69 112 VAL A CA 1
ATOM 880 C C . VAL A 1 112 ? -9.534 -11.092 13.047 1.00 97.69 112 VAL A C 1
ATOM 882 O O . VAL A 1 112 ? -9.708 -10.180 13.848 1.00 97.69 112 VAL A O 1
ATOM 885 N N . ARG A 1 113 ? -10.532 -11.931 12.730 1.00 98.00 113 ARG A N 1
ATOM 886 C CA . ARG A 1 113 ? -11.886 -11.788 13.293 1.00 98.00 113 ARG A CA 1
ATOM 887 C C . ARG A 1 113 ? -11.943 -11.913 14.816 1.00 98.00 113 ARG A C 1
ATOM 889 O O . ARG A 1 113 ? -12.816 -11.293 15.415 1.00 98.00 113 ARG A O 1
ATOM 896 N N . THR A 1 114 ? -11.036 -12.657 15.457 1.00 98.00 114 THR A N 1
ATOM 897 C CA . THR A 1 114 ? -11.020 -12.746 16.930 1.00 98.00 114 THR A CA 1
ATOM 898 C C . THR A 1 114 ? -10.568 -11.447 17.594 1.00 98.00 114 THR A C 1
ATOM 900 O O . THR A 1 114 ? -10.794 -11.282 18.784 1.00 98.00 114 THR A O 1
ATOM 903 N N . LEU A 1 115 ? -9.961 -10.520 16.842 1.00 97.88 115 LEU A N 1
ATOM 904 C CA . LEU A 1 115 ? -9.581 -9.191 17.332 1.00 97.88 115 LEU A CA 1
ATOM 905 C C . LEU A 1 115 ? -10.758 -8.205 17.354 1.00 97.88 115 LEU A C 1
ATOM 907 O O . LEU A 1 115 ? -10.616 -7.111 17.892 1.00 97.88 115 LEU A O 1
ATOM 911 N N . ARG A 1 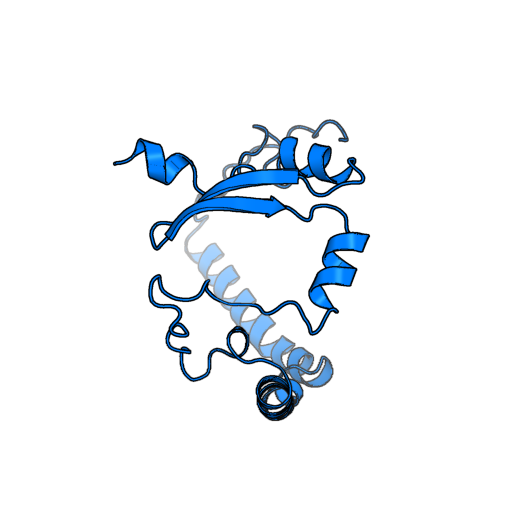116 ? -11.920 -8.569 16.788 1.00 98.06 116 ARG A N 1
ATOM 912 C CA . ARG A 1 116 ? -13.085 -7.677 16.685 1.00 98.06 116 ARG A CA 1
ATOM 913 C C . ARG A 1 116 ? -13.534 -7.105 18.039 1.00 98.06 116 ARG A C 1
ATOM 915 O O . ARG A 1 116 ? -13.656 -5.889 18.094 1.00 98.06 116 ARG A O 1
ATOM 922 N N . PRO A 1 117 ? -13.695 -7.895 19.122 1.00 98.50 117 PRO A N 1
ATOM 923 C CA . PRO A 1 117 ? -14.129 -7.342 20.407 1.00 98.50 117 PRO A CA 1
ATOM 924 C C . PRO A 1 117 ? -13.143 -6.315 20.977 1.00 98.50 117 PRO A C 1
ATOM 926 O O . PRO A 1 117 ? -13.553 -5.270 21.463 1.00 98.50 117 PRO A O 1
ATOM 929 N N . MET A 1 118 ? -11.835 -6.576 20.853 1.00 98.38 118 MET A N 1
ATOM 930 C CA . MET A 1 118 ? -10.790 -5.637 21.277 1.00 98.38 118 MET A CA 1
ATOM 931 C C . MET A 1 118 ? -10.835 -4.342 20.458 1.00 98.38 118 MET A C 1
ATOM 933 O O . MET A 1 118 ? -10.721 -3.257 21.016 1.00 98.38 118 MET A O 1
ATOM 937 N N . ALA A 1 119 ? -11.006 -4.442 19.137 1.00 98.19 119 ALA A N 1
ATOM 938 C CA . ALA A 1 119 ? -11.127 -3.269 18.278 1.00 98.19 119 ALA A CA 1
ATOM 939 C C . ALA A 1 119 ? -12.389 -2.451 18.600 1.00 98.19 119 ALA A C 1
ATOM 941 O O . ALA A 1 119 ? -12.305 -1.230 18.665 1.00 98.19 119 ALA A O 1
ATOM 942 N N . GLU A 1 120 ? -13.530 -3.111 18.831 1.00 98.56 120 GLU A N 1
ATOM 943 C CA . GLU A 1 120 ? -14.780 -2.460 19.244 1.00 98.56 120 GLU A CA 1
ATOM 944 C C . GLU A 1 120 ? -14.601 -1.718 20.569 1.00 98.56 120 GLU A C 1
ATOM 946 O O . GLU A 1 120 ? -14.932 -0.540 20.636 1.00 98.56 120 GLU A O 1
ATOM 951 N N . GLN A 1 121 ? -13.988 -2.357 21.569 1.00 98.56 121 GLN A N 1
ATOM 952 C CA . GLN A 1 121 ? -13.687 -1.717 22.849 1.00 98.56 121 GLN A CA 1
ATOM 953 C C . GLN A 1 121 ? -12.804 -0.475 22.673 1.00 98.56 121 GLN A C 1
ATOM 955 O O . GLN A 1 121 ? -13.159 0.597 23.154 1.00 98.56 121 GLN A O 1
ATOM 960 N N . ILE A 1 122 ? -11.685 -0.593 21.947 1.00 98.38 122 ILE A N 1
ATOM 961 C CA . ILE A 1 122 ? -10.775 0.538 21.710 1.00 98.38 122 ILE A CA 1
ATOM 962 C C . ILE A 1 122 ? -11.510 1.684 21.015 1.00 98.38 122 ILE A C 1
ATOM 964 O O . ILE A 1 122 ? -11.324 2.837 21.381 1.00 98.38 122 ILE A O 1
ATOM 968 N N . ILE A 1 123 ? -12.324 1.389 20.001 1.00 98.06 123 ILE A N 1
ATOM 969 C CA . ILE A 1 123 ? -13.072 2.418 19.273 1.00 98.06 123 ILE A CA 1
ATOM 970 C C . ILE A 1 123 ? -14.081 3.098 20.202 1.00 98.06 123 ILE A C 1
ATOM 972 O O . ILE A 1 123 ? -14.110 4.325 20.228 1.00 98.06 123 ILE A O 1
ATOM 976 N N . SER A 1 124 ? -14.854 2.333 20.978 1.00 97.69 124 SER A N 1
ATOM 977 C CA . SER A 1 124 ? -15.816 2.872 21.945 1.00 97.69 124 SER A CA 1
ATOM 978 C C . SER A 1 124 ? -15.147 3.791 22.963 1.00 97.69 124 SER A C 1
ATOM 980 O O . SER A 1 124 ? -15.537 4.946 23.061 1.00 97.69 124 SER A O 1
ATOM 982 N N . GLU A 1 125 ? -14.061 3.351 23.606 1.00 96.69 125 GLU A N 1
ATOM 983 C CA . GLU A 1 125 ? -13.319 4.174 24.574 1.00 96.69 125 GLU A CA 1
ATOM 984 C C . GLU A 1 125 ? -12.820 5.497 23.964 1.00 96.69 125 GLU A C 1
ATOM 986 O O . GLU A 1 125 ? -12.774 6.528 24.635 1.00 96.69 125 GLU A O 1
ATOM 991 N N . ARG A 1 126 ? -12.437 5.500 22.676 1.00 95.69 126 ARG A N 1
ATOM 992 C CA . ARG A 1 126 ? -12.029 6.734 21.983 1.00 95.69 126 ARG A CA 1
ATOM 993 C C . ARG A 1 126 ? -13.203 7.639 21.645 1.00 95.69 126 ARG A C 1
ATOM 995 O O . ARG A 1 126 ? -13.024 8.852 21.684 1.00 95.69 126 ARG A O 1
ATOM 1002 N N . LEU A 1 127 ? -14.358 7.077 21.304 1.00 93.94 127 LEU A N 1
ATOM 1003 C CA . LEU A 1 127 ? -15.570 7.852 21.049 1.00 93.94 127 LEU A CA 1
ATOM 1004 C C . LEU A 1 127 ? -16.086 8.492 22.342 1.00 93.94 127 LEU A C 1
ATOM 1006 O O . LEU A 1 127 ? -16.315 9.698 22.343 1.00 93.94 127 LEU A O 1
ATOM 1010 N N . ASP A 1 128 ? -16.138 7.738 23.440 1.00 93.62 128 ASP A N 1
ATOM 1011 C CA . ASP A 1 128 ? -16.552 8.241 24.755 1.00 93.62 128 ASP A CA 1
ATOM 1012 C C . ASP A 1 128 ? -15.647 9.406 25.200 1.00 93.62 128 ASP A C 1
ATOM 1014 O O . ASP A 1 128 ? -16.123 10.489 25.538 1.00 93.62 128 ASP A O 1
ATOM 1018 N N . ALA A 1 129 ? -14.322 9.253 25.072 1.00 91.50 129 ALA A N 1
ATOM 1019 C CA . ALA A 1 129 ? -13.372 10.325 25.381 1.00 91.50 129 ALA A CA 1
ATOM 1020 C C . ALA A 1 129 ? -13.548 11.576 24.492 1.00 91.50 129 ALA A C 1
ATOM 1022 O O . ALA A 1 129 ? -13.303 12.699 24.934 1.00 91.50 129 ALA A O 1
ATOM 1023 N N . MET A 1 130 ? -13.955 11.416 23.227 1.00 89.88 130 MET A N 1
ATOM 1024 C CA . MET A 1 130 ? -14.257 12.550 22.343 1.00 89.88 130 MET A CA 1
ATOM 1025 C C . MET A 1 130 ? -15.544 13.279 22.747 1.00 89.88 130 MET A C 1
ATOM 1027 O O . MET A 1 130 ? -15.633 14.495 22.551 1.00 89.88 130 MET A O 1
ATOM 1031 N N . GLU A 1 131 ? -16.530 12.557 23.283 1.00 90.00 131 GLU A N 1
ATOM 1032 C CA . GLU A 1 131 ? -17.769 13.134 23.808 1.00 90.00 131 GLU A CA 1
ATOM 1033 C C . GLU A 1 131 ? -17.508 13.938 25.085 1.00 90.00 131 GLU A C 1
ATOM 1035 O O . GLU A 1 131 ? -17.960 15.080 25.183 1.00 90.00 131 GLU A O 1
ATOM 1040 N N . GLU A 1 132 ? -16.705 13.402 26.008 1.00 86.44 132 GLU A N 1
ATOM 1041 C CA . GLU A 1 132 ? -16.347 14.059 27.274 1.00 86.44 132 GLU A CA 1
ATOM 1042 C C . GLU A 1 132 ? -15.603 15.387 27.080 1.00 86.44 132 GLU A C 1
ATOM 1044 O O . GLU A 1 132 ? -15.845 16.356 27.801 1.00 86.44 132 GLU A O 1
ATOM 1049 N N . VAL A 1 133 ? -14.709 15.460 26.089 1.00 81.69 133 VAL A N 1
ATOM 1050 C CA . VAL A 1 133 ? -13.930 16.676 25.793 1.00 81.69 133 VAL A CA 1
ATOM 1051 C C . VAL A 1 133 ? -14.780 17.752 25.098 1.00 81.69 133 VAL A C 1
ATOM 1053 O O . VAL A 1 133 ? -14.386 18.917 25.081 1.00 81.69 133 VAL A O 1
ATOM 1056 N N . GLY A 1 134 ? -15.958 17.401 24.566 1.00 65.06 134 GLY A N 1
ATOM 1057 C CA . GLY A 1 134 ? -16.843 18.322 23.853 1.00 65.06 134 GLY A CA 1
ATOM 1058 C C . GLY A 1 134 ? -16.232 18.802 22.532 1.00 65.06 134 GLY A C 1
ATOM 1059 O O . GLY A 1 134 ? -15.514 19.790 22.495 1.00 65.06 134 GLY A O 1
ATOM 1060 N N . GLN A 1 135 ? -16.535 18.105 21.430 1.00 63.31 135 GLN A N 1
ATOM 1061 C CA . GLN A 1 135 ? -16.085 18.410 20.058 1.00 63.31 135 GLN A CA 1
ATOM 1062 C C . GLN A 1 135 ? -14.615 18.862 19.941 1.00 63.31 135 GLN A C 1
ATOM 1064 O O . GLN A 1 135 ? -14.310 20.050 19.829 1.00 63.31 135 GLN A O 1
ATOM 1069 N N . ALA A 1 136 ? -13.698 17.903 19.787 1.00 56.72 136 ALA A N 1
ATOM 1070 C CA . ALA A 1 136 ? -12.405 18.199 19.177 1.00 56.72 136 ALA A CA 1
ATOM 1071 C C . ALA A 1 136 ? -12.627 18.678 17.725 1.00 56.72 136 ALA A C 1
ATOM 1073 O O . ALA A 1 136 ? -12.946 17.911 16.812 1.00 56.72 136 ALA A O 1
ATOM 1074 N N . SER A 1 137 ? -12.505 19.985 17.517 1.00 61.75 137 SER A N 1
ATOM 1075 C CA . SER A 1 137 ? -12.702 20.683 16.251 1.00 61.75 137 SER A CA 1
ATOM 1076 C C . SER A 1 137 ? -11.569 20.399 15.262 1.00 61.75 137 SER A C 1
ATOM 1078 O O . SER A 1 137 ? -10.664 21.197 15.066 1.00 61.75 137 SER A O 1
ATOM 1080 N N . THR A 1 138 ? -11.626 19.268 14.564 1.00 60.09 138 THR A N 1
ATOM 1081 C CA . THR A 1 138 ? -10.863 19.072 13.313 1.00 60.09 138 THR A CA 1
ATOM 1082 C C . THR A 1 138 ? -11.660 18.285 12.273 1.00 60.09 138 THR A C 1
ATOM 1084 O O . THR A 1 138 ? -11.122 17.484 11.521 1.00 60.09 138 THR A O 1
ATOM 1087 N N . SER A 1 139 ? -12.964 18.547 12.145 1.00 53.12 139 SER A N 1
ATOM 1088 C CA . SER A 1 139 ? -13.643 18.294 10.869 1.00 53.12 139 SER A CA 1
ATOM 1089 C C . SER A 1 139 ? -13.843 19.626 10.160 1.00 53.12 139 SER A C 1
ATOM 1091 O O . SER A 1 139 ? -14.828 20.335 10.367 1.00 53.12 139 SER A O 1
ATOM 1093 N N . SER A 1 140 ? -12.891 20.010 9.303 1.00 52.16 140 SER A N 1
ATOM 1094 C CA . SER A 1 140 ? -13.228 20.999 8.285 1.00 52.16 140 SER A CA 1
ATOM 1095 C C . SER A 1 140 ? -14.277 20.333 7.398 1.00 52.16 140 SER A C 1
ATOM 1097 O O . SER A 1 140 ? -13.946 19.465 6.588 1.00 52.16 140 SER A O 1
ATOM 1099 N N . ARG A 1 141 ? -15.553 20.677 7.589 1.00 48.66 141 ARG A N 1
ATOM 1100 C CA . ARG A 1 141 ? -16.628 20.311 6.667 1.00 48.66 141 ARG A CA 1
ATOM 1101 C C . ARG A 1 141 ? -16.362 21.017 5.339 1.00 48.66 141 ARG A C 1
ATOM 1103 O O . ARG A 1 141 ? -16.901 22.080 5.066 1.00 48.66 141 ARG A O 1
ATOM 1110 N N . ARG A 1 142 ? -15.486 20.439 4.520 1.00 56.53 142 ARG A N 1
ATOM 1111 C CA . ARG A 1 142 ? -15.456 20.713 3.088 1.00 56.53 142 ARG A CA 1
ATOM 1112 C C . ARG A 1 142 ? -16.461 19.763 2.471 1.00 56.53 142 ARG A C 1
ATOM 1114 O O . ARG A 1 142 ? -16.246 18.555 2.456 1.00 56.53 142 ARG A O 1
ATOM 1121 N N . THR A 1 143 ? -17.582 20.307 2.021 1.00 55.31 143 THR A N 1
ATOM 1122 C CA . THR A 1 143 ? -18.497 19.599 1.131 1.00 55.31 143 THR A CA 1
ATOM 1123 C C . THR A 1 143 ? -17.673 19.152 -0.079 1.00 55.31 143 THR A C 1
ATOM 1125 O O . THR A 1 143 ? -17.097 20.020 -0.740 1.00 55.31 143 THR A O 1
ATOM 1128 N N . PRO A 1 144 ? -17.529 17.843 -0.355 1.00 55.78 144 PRO A N 1
ATOM 1129 C CA . PRO A 1 144 ? -16.827 17.411 -1.551 1.00 55.78 144 PRO A CA 1
ATOM 1130 C C . PRO A 1 144 ? -17.609 17.943 -2.750 1.00 55.78 144 PRO A C 1
ATOM 1132 O O . PRO A 1 144 ? -18.782 17.612 -2.941 1.00 55.78 144 PRO A O 1
ATOM 1135 N N . SER A 1 145 ? -16.983 18.819 -3.532 1.00 61.38 145 SER A N 1
ATOM 1136 C CA . SER A 1 145 ? -17.489 19.147 -4.858 1.00 61.38 145 SER A CA 1
ATOM 1137 C C . SER A 1 145 ? -17.544 17.849 -5.652 1.00 61.38 145 SER A C 1
ATOM 1139 O O . SER A 1 145 ? -16.633 17.027 -5.567 1.00 61.38 145 SER A O 1
ATOM 1141 N N . ARG A 1 146 ? -18.629 17.633 -6.393 1.00 65.06 146 ARG A N 1
ATOM 1142 C CA . ARG A 1 146 ? -18.791 16.424 -7.196 1.00 65.06 146 ARG A CA 1
ATOM 1143 C C . ARG A 1 146 ? -17.668 16.387 -8.232 1.00 65.06 146 AR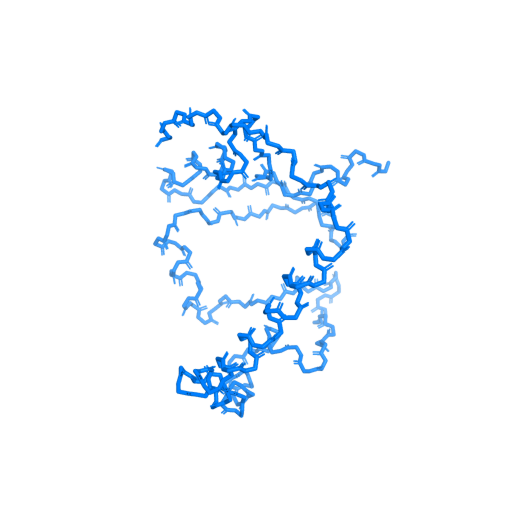G A C 1
ATOM 1145 O O . ARG A 1 146 ? -17.632 17.244 -9.109 1.00 65.06 146 ARG A O 1
ATOM 1152 N N . CYS A 1 147 ? -16.765 15.423 -8.106 1.00 69.38 147 CYS A N 1
ATOM 1153 C CA . CYS A 1 147 ? -15.675 15.272 -9.055 1.00 69.38 147 CYS A CA 1
ATOM 1154 C C . CYS A 1 147 ? -16.246 14.954 -10.439 1.00 69.38 147 CYS A C 1
ATOM 1156 O O . CYS A 1 147 ? -17.134 14.093 -10.542 1.00 69.38 147 CYS A O 1
ATOM 1158 N N . PRO A 1 148 ? -15.817 15.664 -11.498 1.00 66.31 148 PRO A N 1
ATOM 1159 C CA . PRO A 1 148 ? -16.143 15.251 -12.851 1.00 66.31 148 PRO A CA 1
ATOM 1160 C C . PRO A 1 148 ? -15.606 13.830 -13.035 1.00 66.31 148 PRO A C 1
ATOM 1162 O O . PRO A 1 148 ? -14.480 13.535 -12.643 1.00 66.31 148 PRO A O 1
ATOM 1165 N N . ARG A 1 149 ? -16.437 12.920 -13.556 1.00 58.56 149 ARG A N 1
ATOM 1166 C CA . ARG A 1 149 ? -15.990 11.547 -13.815 1.00 58.56 149 ARG A CA 1
ATOM 1167 C C . ARG A 1 149 ? -14.835 11.613 -14.810 1.00 58.56 149 ARG A C 1
ATOM 1169 O O . ARG A 1 149 ? -15.022 12.172 -15.889 1.00 58.56 149 ARG A O 1
ATOM 1176 N N . SER A 1 150 ? -13.681 11.081 -14.412 1.00 56.59 150 SER A N 1
ATOM 1177 C CA . SER A 1 150 ? -12.536 10.884 -15.293 1.00 56.59 150 SER A CA 1
ATOM 1178 C C . SER A 1 150 ? -12.843 9.799 -16.314 1.00 56.59 150 SER A C 1
ATOM 1180 O O . SER A 1 150 ? -13.364 8.723 -15.947 1.00 56.59 150 SER A O 1
#

Sequence (150 aa):
MTERMTRGFVVTDREPGCPFDPSSRLAEMGRQEEPARVPMYEPRFGDADVLVLSRYADVRAALGDARLQYGHLPLADGSPRTYMPGFLPDFHGAEHTRLRRMIAGAFTPKRVRTLRPMAEQIISERLDAMEEVGQASTSSRRTPSRCPRS

pLDDT: mean 81.04, std 15.46, range [39.5, 98.56]

Foldseek 3Di:
DVVQVVLADPFCDDDVLCPPDGRPVLVVQQVDPAFDWDWGQDVQPGIDTDTDDSHPVRVVVQVPDLVHAPADDAHPVRHGDDDDPPPLSNDGDPVSVVSCVVCVVCVPPVNVVVCVVVVVVVVVVVVVVCVVVPDPPDDPPDPRDPDDDD

Secondary structure (DSSP, 8-state):
-HHHHTTS-TT----TT-TTSPPHHHHHHTTSSSPEEEEEEETTTEEEEEEE--SHHHHHHHHH-TT---SPPPPTTSPPPPP-TT-GGG--HHHHHHHHHHHHGGGSHHHHHTTHHHHHHHHHHHHHHHHHT---------PPP-PPP-

Radius of gyration: 21.67 Å; chains: 1; bounding box: 48×42×51 Å